Protein AF-A0A8H9BYD8-F1 (afdb_monomer_lite)

Secondary structure (DSSP, 8-state):
---PPP-S--SSPP--HHHHHHHHT-HHHHTT--PPPPEEEEEEEEEE-----TT---EEEEEEEEEE--HHHHHHHHHHHHHHIIIIIHHHHHHTT-TTT--TT-SS-TT--GGGG-

Radius of gyration: 19.86 Å; chains: 1; bounding box: 61×23×40 Å

pLDDT: mean 91.34, std 8.56, range [59.81, 98.31]

Foldseek 3Di:
DADDWDDDDDPDDTDHCVVCVVVLPDVVNVVVDDWDDWDKDKDKDWDFDPDPPVPDTDIDIDIDIDTDTDRSVVSNVVVVLVVCQVPPVCVVCVVVVNNLQDDPSHPPQPPDDNVNRD

Organism: Staphylococcus pseudintermedius (NCBI:txid283734)

Sequence (118 aa):
MKYYPKNYLHFDKPISFDTVEKYVKDPSKIAKHSFLPLIQFIDSFERYESKNAPNSRPVKIKNRTIMYSGHLDSYIYRYYADYLNTNYYNHVCKKLFIDQCVIAYRNNKQGKSNIDFA

Structure (mmCIF, N/CA/C/O backbone):
data_AF-A0A8H9BYD8-F1
#
_entry.id   AF-A0A8H9BYD8-F1
#
loop_
_atom_site.group_PDB
_atom_site.id
_atom_site.type_symbol
_atom_site.label_atom_id
_atom_site.label_alt_id
_atom_site.label_comp_id
_atom_site.label_asym_id
_atom_site.label_entity_id
_atom_site.label_seq_id
_atom_site.pdbx_PDB_ins_code
_atom_site.Cartn_x
_atom_site.Cartn_y
_atom_site.Cartn_z
_atom_site.occupancy
_atom_site.B_iso_or_equiv
_atom_site.auth_seq_id
_atom_site.auth_comp_id
_atom_site.auth_asym_id
_atom_site.auth_atom_id
_atom_site.pdbx_PDB_model_num
ATOM 1 N N . MET A 1 1 ? -4.502 11.027 8.571 1.00 66.06 1 MET A N 1
ATOM 2 C CA . MET A 1 1 ? -3.560 10.774 7.456 1.00 66.06 1 MET A CA 1
ATOM 3 C C . MET A 1 1 ? -4.101 11.442 6.208 1.00 66.06 1 MET A C 1
ATOM 5 O O . MET A 1 1 ? -5.306 11.388 6.005 1.00 66.06 1 MET A O 1
ATOM 9 N N . LYS A 1 2 ? -3.246 12.103 5.422 1.00 82.69 2 LYS A N 1
ATOM 10 C CA . LYS A 1 2 ? -3.645 12.690 4.136 1.00 82.69 2 LYS A CA 1
ATOM 11 C C . LYS A 1 2 ? -3.508 11.637 3.037 1.00 82.69 2 LYS A C 1
ATOM 13 O O . LYS A 1 2 ? -2.474 10.975 2.962 1.00 82.69 2 LYS A O 1
ATOM 18 N N . TYR A 1 3 ? -4.537 11.499 2.208 1.00 92.44 3 TYR A N 1
ATOM 19 C CA . TYR A 1 3 ? -4.567 10.576 1.077 1.00 92.44 3 TYR A CA 1
ATOM 20 C C . TYR A 1 3 ? -4.380 11.370 -0.213 1.00 92.44 3 TYR A C 1
ATOM 22 O O . TYR A 1 3 ? -5.230 12.175 -0.580 1.00 92.44 3 TYR A O 1
ATOM 30 N N . TYR A 1 4 ? -3.257 11.156 -0.894 1.00 91.94 4 TYR A N 1
ATOM 31 C CA . TYR A 1 4 ? -2.947 11.868 -2.133 1.00 91.94 4 TYR A CA 1
ATOM 32 C C . TYR A 1 4 ? -3.427 11.078 -3.354 1.00 91.94 4 TYR A C 1
ATOM 34 O O . TYR A 1 4 ? -3.247 9.854 -3.371 1.00 91.94 4 TYR A O 1
ATOM 42 N N . PRO A 1 5 ? -4.003 11.747 -4.369 1.00 92.81 5 PRO A N 1
ATOM 43 C CA . PRO A 1 5 ? -4.307 11.133 -5.657 1.00 92.81 5 PRO A CA 1
ATOM 44 C C . PRO A 1 5 ? -3.082 10.466 -6.269 1.00 92.81 5 PRO A C 1
ATOM 46 O O . PRO A 1 5 ? -1.954 10.955 -6.157 1.00 92.81 5 PRO A O 1
ATOM 49 N N . LYS A 1 6 ? -3.315 9.315 -6.892 1.00 91.25 6 LYS A N 1
ATOM 50 C CA . LYS A 1 6 ? -2.327 8.641 -7.726 1.00 91.25 6 LYS A CA 1
ATOM 51 C C . LYS A 1 6 ? -2.574 9.036 -9.176 1.00 91.25 6 LYS A C 1
ATOM 53 O O . LYS A 1 6 ? -3.718 9.217 -9.566 1.00 91.25 6 LYS A O 1
ATOM 58 N N . ASN A 1 7 ? -1.492 9.178 -9.936 1.00 90.69 7 ASN A N 1
ATOM 59 C CA . ASN A 1 7 ? -1.530 9.647 -11.323 1.00 90.69 7 ASN A CA 1
ATOM 60 C C . ASN A 1 7 ? -0.914 8.615 -12.286 1.00 90.69 7 ASN A C 1
ATOM 62 O O . ASN A 1 7 ? -0.398 8.988 -13.336 1.00 90.69 7 ASN A O 1
ATOM 66 N N . TYR A 1 8 ? -0.883 7.334 -11.905 1.00 92.88 8 TYR A N 1
ATOM 67 C CA . TYR A 1 8 ? -0.442 6.271 -12.809 1.00 92.88 8 TYR A CA 1
ATOM 68 C C . TYR A 1 8 ? -1.571 5.899 -13.776 1.00 92.88 8 TYR A C 1
ATOM 70 O O . TYR A 1 8 ? -2.745 6.131 -13.501 1.00 92.88 8 TYR A O 1
ATOM 78 N N . LEU A 1 9 ? -1.223 5.313 -14.920 1.00 93.75 9 LEU A N 1
ATOM 79 C CA . LEU A 1 9 ? -2.222 4.846 -15.875 1.00 93.75 9 LEU A CA 1
ATOM 80 C C . LEU A 1 9 ? -2.980 3.644 -15.301 1.00 93.75 9 LEU A C 1
ATOM 82 O O . LEU A 1 9 ? -2.365 2.682 -14.841 1.00 93.75 9 LEU A O 1
ATOM 86 N N . HIS A 1 10 ? -4.308 3.697 -15.360 1.00 96.12 10 HIS A N 1
ATOM 87 C CA . HIS A 1 10 ? -5.180 2.586 -15.004 1.00 96.12 10 HIS A CA 1
ATOM 88 C C . HIS A 1 10 ? -6.482 2.628 -15.817 1.00 96.12 10 HIS A C 1
ATOM 90 O O . HIS A 1 10 ? -6.716 3.571 -16.572 1.00 96.12 10 HIS A O 1
ATOM 96 N N . PHE A 1 11 ? -7.320 1.597 -15.688 1.00 94.38 11 PHE A N 1
ATOM 97 C CA . PHE A 1 11 ? -8.626 1.533 -16.358 1.00 94.38 11 PHE A CA 1
ATOM 98 C C . PHE A 1 11 ? -9.627 2.570 -15.833 1.00 94.38 11 PHE A C 1
ATOM 100 O O . PHE A 1 11 ? -10.535 2.980 -16.555 1.00 94.38 11 PHE A O 1
ATOM 107 N N . ASP A 1 12 ? -9.477 2.984 -14.577 1.00 95.56 12 ASP A N 1
ATOM 108 C CA . ASP A 1 12 ? -10.289 4.010 -13.941 1.00 95.56 12 ASP A CA 1
ATOM 109 C C . ASP A 1 12 ? -9.588 5.374 -13.963 1.00 95.56 12 ASP A C 1
ATOM 111 O O . ASP A 1 12 ? -8.377 5.49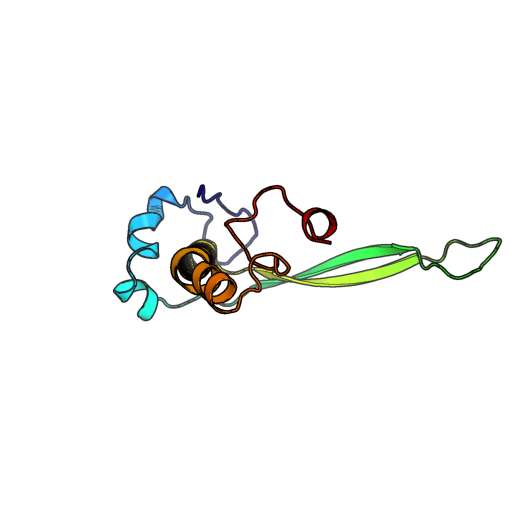0 -14.158 1.00 95.56 12 ASP A O 1
ATOM 115 N N . LYS A 1 13 ? -10.376 6.435 -13.783 1.00 95.06 13 LYS A N 1
ATOM 116 C CA . LYS A 1 13 ? -9.863 7.807 -13.782 1.00 95.06 13 LYS A CA 1
ATOM 117 C C . LYS A 1 13 ? -9.261 8.155 -12.414 1.00 95.06 13 LYS A C 1
ATOM 119 O O . LYS A 1 13 ? -9.828 7.746 -11.398 1.00 95.06 13 LYS A O 1
ATOM 124 N N . PRO A 1 14 ? -8.202 8.984 -12.367 1.00 95.94 14 PRO A N 1
ATOM 125 C CA . PRO A 1 14 ? -7.747 9.587 -11.122 1.00 95.94 14 PRO A CA 1
ATOM 126 C C . PRO A 1 14 ? -8.898 10.288 -10.396 1.00 95.94 14 PRO A C 1
ATOM 128 O O . PRO A 1 14 ? -9.665 11.041 -11.000 1.00 95.94 14 PRO A O 1
ATOM 131 N N . ILE A 1 15 ? -9.014 10.044 -9.093 1.00 95.56 15 ILE A N 1
ATOM 132 C CA . ILE A 1 15 ? -10.062 10.600 -8.236 1.00 95.56 15 ILE A CA 1
ATOM 133 C C . ILE A 1 15 ? -9.452 11.063 -6.915 1.00 95.56 15 ILE A C 1
ATOM 135 O O . ILE A 1 15 ? -8.475 10.485 -6.443 1.00 95.56 15 ILE A O 1
ATOM 139 N N . SER A 1 16 ? -9.996 12.130 -6.328 1.00 95.94 16 SER A N 1
ATOM 140 C CA . SER A 1 16 ? -9.568 12.595 -5.009 1.00 95.94 16 SER A CA 1
ATOM 141 C C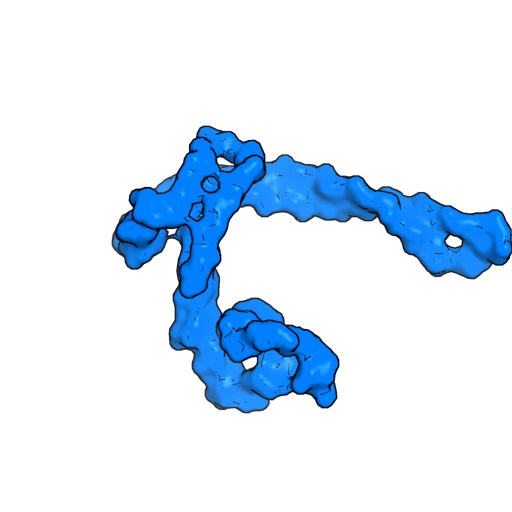 . SER A 1 16 ? -10.197 11.758 -3.902 1.00 95.94 16 SER A C 1
ATOM 143 O O . SER A 1 16 ? -11.344 11.319 -4.010 1.00 95.94 16 SER A O 1
ATOM 145 N N . PHE A 1 17 ? -9.462 11.580 -2.803 1.00 96.94 17 PHE A N 1
ATOM 146 C CA . PHE A 1 17 ? -9.965 10.832 -1.655 1.00 96.94 17 PHE A CA 1
ATOM 147 C C . PHE A 1 17 ? -11.240 11.448 -1.075 1.00 96.94 17 PHE A C 1
ATOM 149 O O . PHE A 1 17 ? -12.173 10.710 -0.783 1.00 96.94 17 PHE A O 1
ATOM 156 N N . ASP A 1 18 ? -11.321 12.777 -0.985 1.00 96.06 18 ASP A N 1
ATOM 157 C CA . ASP A 1 18 ? -12.484 13.483 -0.427 1.00 96.06 18 ASP A CA 1
ATOM 158 C C . ASP A 1 18 ? -13.792 13.115 -1.149 1.00 96.06 18 ASP A C 1
ATOM 160 O O . ASP A 1 18 ? -14.852 13.017 -0.531 1.00 96.06 18 ASP A O 1
ATOM 164 N N . THR A 1 19 ? -13.714 12.823 -2.452 1.00 96.31 19 THR A N 1
ATOM 165 C CA . THR A 1 19 ? -14.869 12.400 -3.260 1.00 96.31 19 THR A CA 1
ATOM 166 C C . THR A 1 19 ? -15.352 10.995 -2.889 1.00 96.31 19 THR A C 1
ATOM 168 O O . THR A 1 19 ? -16.548 10.709 -2.938 1.00 96.31 19 THR A O 1
ATOM 171 N N . VAL A 1 20 ? -14.436 10.100 -2.511 1.00 97.06 20 VAL A N 1
ATOM 172 C CA . VAL A 1 20 ? -14.710 8.669 -2.283 1.00 97.06 20 VAL A CA 1
ATOM 173 C C . VAL A 1 20 ? -14.636 8.258 -0.815 1.00 97.06 20 VAL A C 1
ATOM 175 O O . VAL A 1 20 ? -14.912 7.107 -0.487 1.00 97.06 20 VAL A O 1
ATOM 178 N N . GLU A 1 21 ? -14.308 9.178 0.089 1.00 97.50 21 GLU A N 1
ATOM 179 C CA . GLU A 1 21 ? -14.025 8.897 1.496 1.00 97.50 21 GLU A CA 1
ATOM 180 C C . GLU A 1 21 ? -15.168 8.131 2.172 1.00 97.50 21 GLU A C 1
ATOM 182 O O . GLU A 1 21 ? -14.939 7.108 2.818 1.00 97.50 21 GLU A O 1
ATOM 187 N N . LYS A 1 22 ? -16.412 8.586 1.980 1.00 98.00 22 LYS A N 1
ATOM 188 C CA . LYS A 1 22 ? -17.603 7.930 2.543 1.00 98.00 22 LYS A CA 1
ATOM 189 C C . LYS A 1 22 ? -17.789 6.502 2.028 1.00 98.00 22 LYS A C 1
ATOM 191 O O . LYS A 1 22 ? -18.330 5.671 2.746 1.00 98.00 22 LYS A O 1
ATOM 196 N N . TYR A 1 23 ? -17.382 6.225 0.790 1.00 98.31 23 TYR A N 1
ATOM 197 C CA . TYR A 1 23 ? -17.456 4.890 0.201 1.00 98.31 23 TYR A CA 1
ATOM 198 C C . TYR A 1 23 ? -16.354 3.985 0.758 1.00 98.31 23 TYR A C 1
ATOM 200 O O . TYR A 1 23 ? -16.642 2.892 1.231 1.00 98.31 23 TYR A O 1
ATOM 208 N N . VAL A 1 24 ? -15.108 4.471 0.760 1.00 98.06 24 VAL A N 1
ATOM 209 C CA . VAL A 1 24 ? -13.930 3.727 1.233 1.00 98.06 24 VAL A CA 1
ATOM 210 C C . VAL A 1 24 ? -14.050 3.343 2.709 1.00 98.06 24 VAL A C 1
ATOM 212 O O . VAL A 1 24 ? -13.625 2.260 3.099 1.00 98.06 24 VAL A O 1
ATOM 215 N N . LYS A 1 25 ? -14.643 4.218 3.529 1.00 97.44 25 LYS A N 1
ATOM 216 C CA . LYS A 1 25 ? -14.825 3.996 4.969 1.00 97.44 25 LYS A CA 1
ATOM 217 C C . LYS A 1 25 ? -15.982 3.061 5.330 1.00 97.44 25 LYS A C 1
ATOM 219 O O . LYS A 1 25 ? -16.117 2.750 6.508 1.00 97.44 25 LYS A O 1
ATOM 224 N N . ASP A 1 26 ? -16.818 2.646 4.379 1.00 98.31 26 ASP A N 1
ATOM 225 C CA . ASP A 1 26 ? -17.989 1.797 4.625 1.00 98.31 26 ASP A CA 1
ATOM 226 C C . ASP A 1 26 ? -17.647 0.311 4.390 1.00 98.31 26 ASP A C 1
ATOM 228 O O . ASP A 1 26 ? -17.618 -0.142 3.239 1.00 98.31 26 ASP A O 1
ATOM 232 N N . PRO A 1 27 ? -17.438 -0.498 5.449 1.00 97.88 27 PRO A N 1
ATOM 233 C CA . PRO A 1 27 ? -17.022 -1.891 5.294 1.00 97.88 27 PRO A CA 1
ATOM 234 C C . PRO A 1 27 ? -18.064 -2.758 4.594 1.00 97.88 27 PRO A C 1
ATOM 236 O O . PRO A 1 27 ? -17.702 -3.714 3.913 1.00 97.88 27 PRO A O 1
ATOM 239 N N . SER A 1 28 ? -19.350 -2.416 4.716 1.00 98.31 28 SER A N 1
ATOM 240 C CA . SER A 1 28 ? -20.429 -3.176 4.080 1.00 98.31 28 SER A CA 1
ATOM 241 C C . SER A 1 28 ? -20.406 -3.008 2.564 1.00 98.31 28 SER A C 1
ATOM 243 O O . SER A 1 28 ? -20.726 -3.947 1.832 1.00 98.31 28 SER A O 1
ATOM 245 N N . LYS A 1 29 ? -20.007 -1.823 2.084 1.00 98.25 29 LYS A N 1
ATOM 246 C CA . LYS A 1 29 ? -19.782 -1.571 0.656 1.00 98.25 29 LYS A CA 1
ATOM 247 C C . LYS A 1 29 ? -18.503 -2.228 0.173 1.00 98.25 29 LYS A C 1
ATOM 249 O O . LYS A 1 29 ? -18.537 -2.891 -0.859 1.00 98.25 29 LYS A O 1
ATOM 254 N N . ILE A 1 30 ? -17.410 -2.096 0.924 1.00 98.25 30 ILE A N 1
ATOM 255 C CA . ILE A 1 30 ? -16.116 -2.657 0.521 1.00 98.25 30 ILE A CA 1
ATOM 256 C C . ILE A 1 30 ? -16.140 -4.186 0.476 1.00 98.25 30 ILE A C 1
ATOM 258 O O . ILE A 1 30 ? -15.567 -4.771 -0.437 1.00 98.25 30 ILE A O 1
ATOM 262 N N . ALA A 1 31 ? -16.894 -4.844 1.358 1.00 98.00 31 ALA A N 1
ATOM 263 C CA . ALA A 1 31 ? -17.094 -6.292 1.303 1.00 98.00 31 ALA A CA 1
ATOM 264 C C . ALA A 1 31 ? -17.742 -6.785 -0.008 1.00 98.00 31 ALA A C 1
ATOM 266 O O . ALA A 1 31 ? -17.601 -7.952 -0.359 1.00 98.00 31 ALA A O 1
ATOM 267 N N . LYS A 1 32 ? -18.456 -5.910 -0.728 1.00 98.19 32 LYS A N 1
ATOM 268 C CA . LYS A 1 32 ? -19.127 -6.207 -2.005 1.00 98.19 32 LYS A CA 1
ATOM 269 C C . LYS A 1 32 ? -18.463 -5.507 -3.194 1.00 98.19 32 LYS A C 1
ATOM 271 O O . LYS A 1 32 ? -18.967 -5.594 -4.310 1.00 98.19 32 LYS A O 1
ATOM 276 N N . HIS A 1 33 ? -17.385 -4.764 -2.954 1.00 98.06 33 HIS A N 1
ATOM 277 C CA . HIS A 1 33 ? -16.701 -3.987 -3.973 1.00 98.06 33 HIS A CA 1
ATOM 278 C C . HIS A 1 33 ? -15.972 -4.914 -4.952 1.00 98.06 33 HIS A C 1
ATOM 280 O O . HIS A 1 33 ? -15.234 -5.811 -4.545 1.00 98.06 33 HIS A O 1
ATOM 286 N N . SER A 1 34 ? -16.172 -4.690 -6.249 1.00 97.88 34 SER A N 1
ATOM 287 C CA . SER A 1 34 ? -15.463 -5.415 -7.302 1.00 97.88 34 SER A CA 1
ATOM 288 C C . SER A 1 34 ? -14.139 -4.722 -7.600 1.00 97.88 34 SER A C 1
ATOM 290 O O . SER A 1 34 ? -14.117 -3.709 -8.294 1.00 97.88 34 SER A O 1
ATOM 292 N N . PHE A 1 35 ? -13.052 -5.282 -7.073 1.00 97.62 35 PHE A N 1
ATOM 293 C CA . PHE A 1 35 ? -11.702 -4.787 -7.324 1.00 97.62 35 PHE A CA 1
ATOM 294 C C . PHE A 1 35 ? -11.309 -4.970 -8.790 1.00 97.62 35 PHE A C 1
ATOM 296 O O . PHE A 1 35 ? -11.580 -6.010 -9.401 1.00 97.62 35 PHE A O 1
ATOM 303 N N . LEU A 1 36 ? -10.635 -3.965 -9.338 1.00 97.50 36 LEU A N 1
ATOM 304 C CA . LEU A 1 36 ? -10.038 -4.032 -10.660 1.00 97.50 36 LEU A CA 1
ATOM 305 C C . LEU A 1 36 ? -8.775 -4.907 -10.632 1.00 97.50 36 LEU A C 1
ATOM 307 O O . LEU A 1 36 ? -8.103 -5.017 -9.601 1.00 97.50 36 LEU A O 1
ATOM 311 N N . PRO A 1 37 ? -8.411 -5.529 -11.768 1.00 97.12 37 PRO A N 1
ATOM 312 C CA . PRO A 1 37 ? -7.132 -6.213 -11.875 1.00 97.12 37 PRO A CA 1
ATOM 313 C C . PRO A 1 37 ? -5.983 -5.225 -11.661 1.00 97.12 37 PRO A C 1
ATOM 315 O O . PRO A 1 37 ? -6.067 -4.064 -12.058 1.00 97.12 37 PRO A O 1
ATOM 318 N N . LEU A 1 38 ? -4.887 -5.709 -11.077 1.00 96.94 38 LEU A N 1
ATOM 319 C CA . LEU A 1 38 ? -3.660 -4.927 -1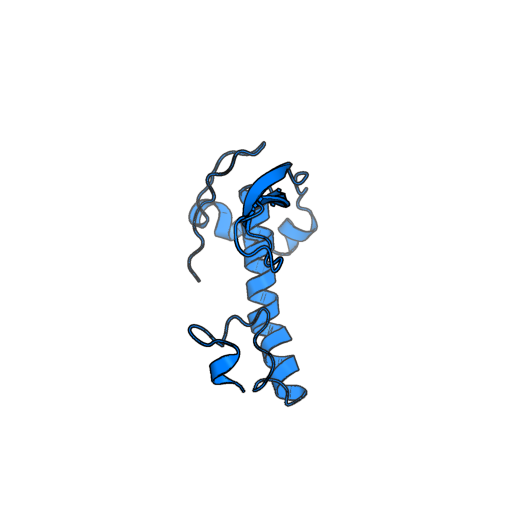0.997 1.00 96.94 38 LEU A CA 1
ATOM 320 C C . LEU A 1 38 ? -3.027 -4.809 -12.388 1.00 96.94 38 LEU A C 1
ATOM 322 O O . LEU A 1 38 ? -2.936 -5.799 -13.117 1.00 96.94 38 LEU A O 1
ATOM 326 N N . ILE A 1 39 ? -2.517 -3.628 -12.730 1.00 95.94 39 ILE A N 1
ATOM 327 C CA . ILE A 1 39 ? -1.710 -3.436 -13.938 1.00 95.94 39 ILE A CA 1
ATOM 328 C C . ILE A 1 39 ? -0.240 -3.627 -13.589 1.00 95.94 39 ILE A C 1
ATOM 330 O O . ILE A 1 39 ? 0.303 -2.946 -12.716 1.00 95.94 39 ILE A O 1
ATOM 334 N N . GLN A 1 40 ? 0.403 -4.554 -14.294 1.00 95.19 40 GLN A N 1
ATOM 335 C CA . GLN A 1 40 ? 1.825 -4.836 -14.160 1.00 95.19 40 GLN A CA 1
ATOM 336 C C . GLN A 1 40 ? 2.659 -3.935 -15.077 1.00 95.19 40 GLN A C 1
ATOM 338 O O . GLN A 1 40 ? 2.368 -3.788 -16.261 1.00 95.19 40 GLN A O 1
ATOM 343 N N . PHE A 1 41 ? 3.760 -3.418 -14.540 1.00 92.12 41 PHE A N 1
ATOM 344 C CA . PHE A 1 41 ? 4.822 -2.751 -15.285 1.00 92.12 41 PHE A CA 1
ATOM 345 C C . PHE A 1 41 ? 6.194 -3.243 -14.805 1.00 92.12 41 PHE A C 1
ATOM 347 O O . PHE A 1 41 ? 6.345 -3.682 -13.664 1.00 92.12 41 PHE A O 1
ATOM 354 N N . ILE A 1 42 ? 7.203 -3.197 -15.675 1.00 94.94 42 ILE A N 1
ATOM 355 C CA . ILE A 1 42 ? 8.581 -3.553 -15.324 1.00 94.94 42 ILE A CA 1
ATOM 356 C C . ILE A 1 42 ? 9.408 -2.276 -15.321 1.00 94.94 42 ILE A C 1
ATOM 358 O O . ILE A 1 42 ? 9.692 -1.716 -16.374 1.00 94.94 42 ILE A O 1
ATOM 362 N N . ASP A 1 43 ? 9.811 -1.850 -14.130 1.00 93.25 43 ASP A N 1
ATOM 363 C CA . ASP A 1 43 ? 10.767 -0.765 -13.958 1.00 93.25 43 ASP A CA 1
ATOM 364 C C . ASP A 1 43 ? 12.190 -1.332 -14.001 1.00 93.25 43 ASP A C 1
ATOM 366 O O . ASP A 1 43 ? 12.527 -2.266 -13.266 1.00 93.25 43 ASP A O 1
ATOM 370 N N . SER A 1 44 ? 13.023 -0.812 -14.895 1.00 93.56 44 SER A N 1
ATOM 371 C CA . SER A 1 44 ? 14.376 -1.312 -15.135 1.00 93.56 44 SER A CA 1
ATOM 372 C C . SER A 1 44 ? 15.391 -0.212 -14.884 1.00 93.56 44 SER A C 1
ATOM 374 O O . SER A 1 44 ? 15.298 0.862 -15.474 1.00 93.56 44 SER A O 1
ATOM 376 N N . PHE A 1 45 ? 16.399 -0.499 -14.066 1.00 92.69 45 PHE A N 1
ATOM 377 C CA . PHE A 1 45 ? 17.499 0.430 -13.833 1.00 92.69 45 PHE A CA 1
ATOM 378 C C . PHE A 1 45 ? 18.846 -0.278 -13.818 1.00 92.69 45 PHE A C 1
ATOM 380 O O . PHE A 1 45 ? 18.967 -1.459 -13.486 1.00 92.69 45 PHE A O 1
ATOM 387 N N . GLU A 1 46 ? 19.881 0.474 -14.152 1.00 91.75 46 GLU A N 1
ATOM 388 C CA . GLU A 1 46 ? 21.258 0.013 -14.128 1.00 91.75 46 GLU A CA 1
ATOM 389 C C . GLU A 1 46 ? 21.803 -0.023 -12.698 1.00 91.75 46 GLU A C 1
ATOM 391 O O . GLU A 1 46 ? 21.667 0.922 -11.918 1.00 91.75 46 GLU A O 1
ATOM 396 N N . ARG A 1 47 ? 22.440 -1.135 -12.332 1.00 86.75 47 ARG A N 1
ATOM 397 C CA . ARG A 1 47 ? 23.122 -1.311 -11.053 1.00 86.75 47 ARG A CA 1
ATOM 398 C C . ARG A 1 47 ? 24.573 -1.682 -11.297 1.00 86.75 47 ARG A C 1
ATOM 400 O O . ARG A 1 47 ? 24.863 -2.659 -11.980 1.00 86.75 47 ARG A O 1
ATOM 407 N N . TYR A 1 48 ? 25.474 -0.953 -10.653 1.00 85.75 48 TYR A N 1
ATOM 408 C CA . TYR A 1 48 ? 26.884 -1.320 -10.626 1.00 85.75 48 TYR A CA 1
ATOM 409 C C . TYR A 1 48 ? 27.092 -2.619 -9.848 1.00 85.75 48 TYR A C 1
ATOM 411 O O . TYR A 1 48 ? 26.608 -2.766 -8.719 1.00 85.75 48 TYR A O 1
ATOM 419 N N . GLU A 1 49 ? 27.824 -3.553 -10.442 1.00 80.31 49 GLU A N 1
ATOM 420 C CA . GLU A 1 49 ? 28.289 -4.742 -9.744 1.00 80.31 49 GLU A CA 1
ATOM 421 C C . GLU A 1 49 ? 29.622 -4.446 -9.055 1.00 80.31 49 GLU A C 1
ATOM 423 O O . GLU A 1 49 ? 30.583 -4.004 -9.682 1.00 80.31 49 GLU A O 1
ATOM 428 N N . SER A 1 50 ? 29.685 -4.727 -7.751 1.00 68.25 50 SER A N 1
ATOM 429 C CA . SER A 1 50 ? 30.950 -4.800 -7.020 1.00 68.25 50 SER A CA 1
ATOM 430 C C . SER A 1 50 ? 31.625 -6.121 -7.377 1.00 68.25 50 SER A C 1
ATOM 432 O O . SER A 1 50 ? 31.500 -7.121 -6.672 1.00 68.25 50 SER A O 1
ATOM 434 N N . LYS A 1 51 ? 32.259 -6.170 -8.544 1.00 65.25 51 LYS A N 1
ATOM 435 C CA . LYS A 1 51 ? 33.278 -7.176 -8.836 1.00 65.25 51 LYS A CA 1
ATOM 436 C C . LYS A 1 51 ? 34.615 -6.459 -8.752 1.00 65.25 51 LYS A C 1
ATOM 438 O O . LYS A 1 51 ? 34.728 -5.348 -9.265 1.00 65.25 51 LYS A O 1
ATOM 443 N N . ASN A 1 52 ? 35.596 -7.080 -8.096 1.00 59.81 52 ASN A N 1
ATOM 444 C CA . ASN A 1 52 ? 36.97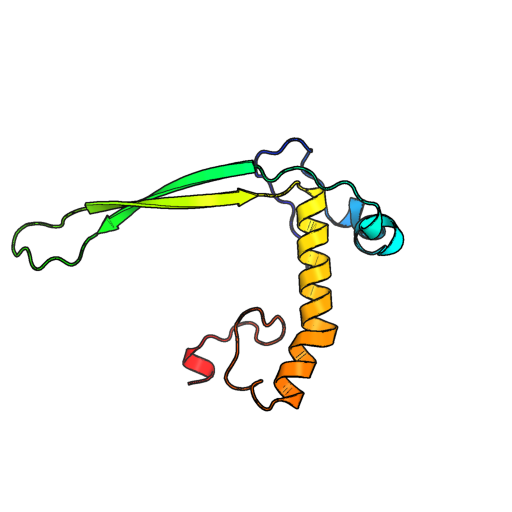8 -6.599 -8.010 1.00 59.81 52 ASN A CA 1
ATOM 445 C C . ASN A 1 52 ? 37.620 -6.624 -9.404 1.00 59.81 52 ASN A C 1
ATOM 447 O O . ASN A 1 52 ? 38.434 -7.487 -9.715 1.00 59.81 52 ASN A O 1
ATOM 451 N N . ALA A 1 53 ? 37.197 -5.717 -10.275 1.00 63.19 53 ALA A N 1
ATOM 452 C CA . ALA A 1 53 ? 37.747 -5.536 -11.596 1.00 63.19 53 ALA A CA 1
ATOM 453 C C . ALA A 1 53 ? 38.512 -4.208 -11.568 1.00 63.19 53 ALA A C 1
ATOM 455 O O . ALA A 1 53 ? 37.892 -3.153 -11.702 1.00 63.19 53 ALA A O 1
ATOM 456 N N . PRO A 1 54 ? 39.839 -4.234 -11.355 1.00 64.19 54 PRO A N 1
ATOM 457 C CA . PRO A 1 54 ? 40.635 -3.032 -11.097 1.00 64.19 54 PRO A CA 1
ATOM 458 C C . PRO A 1 54 ? 40.559 -1.966 -12.205 1.00 64.19 54 PRO A C 1
ATOM 460 O O . PRO A 1 54 ? 40.896 -0.822 -11.940 1.00 64.19 54 PRO A O 1
ATOM 463 N N . ASN A 1 55 ? 40.047 -2.307 -13.399 1.00 69.94 55 ASN A N 1
ATOM 464 C CA . ASN A 1 55 ? 39.909 -1.402 -14.547 1.00 69.94 55 ASN A CA 1
ATOM 465 C C . ASN A 1 55 ? 38.524 -1.440 -15.228 1.00 69.94 55 ASN A C 1
ATOM 467 O O . ASN A 1 55 ? 38.389 -0.996 -16.366 1.00 69.94 55 ASN A O 1
ATOM 471 N N . SER A 1 56 ? 37.485 -1.992 -14.589 1.00 72.56 56 SER A N 1
ATOM 472 C CA . SER A 1 56 ? 36.138 -1.983 -15.180 1.00 72.56 56 SER A CA 1
ATOM 473 C C . SER A 1 56 ? 35.057 -1.822 -14.124 1.00 72.56 56 SER A C 1
ATOM 475 O O . SER A 1 56 ? 35.149 -2.399 -13.043 1.00 72.56 56 SER A O 1
ATOM 477 N N . ARG A 1 57 ? 33.999 -1.083 -14.463 1.00 72.06 57 ARG A N 1
ATOM 478 C CA . ARG A 1 57 ? 32.819 -0.914 -13.614 1.00 72.06 57 ARG A CA 1
ATOM 479 C C . ARG A 1 57 ? 31.622 -1.614 -14.270 1.00 72.06 57 ARG A C 1
ATOM 481 O O . ARG A 1 57 ? 30.846 -0.949 -14.952 1.00 72.06 57 ARG A O 1
ATOM 488 N N . PRO A 1 58 ? 31.490 -2.947 -14.135 1.00 81.25 58 PRO A N 1
ATOM 489 C CA . PRO A 1 58 ? 30.427 -3.686 -14.803 1.00 81.25 58 PRO A CA 1
ATOM 490 C C . PRO A 1 58 ? 29.045 -3.211 -14.337 1.00 81.25 58 PRO A C 1
ATOM 492 O O . PRO A 1 58 ? 28.797 -3.026 -13.141 1.00 81.25 58 PRO A O 1
ATOM 495 N N . VAL A 1 59 ? 28.145 -3.023 -15.301 1.00 87.44 59 VAL A N 1
ATOM 496 C CA . VAL A 1 59 ? 26.755 -2.614 -15.086 1.00 87.44 59 VAL A CA 1
ATOM 497 C C . VAL A 1 59 ? 25.838 -3.799 -15.361 1.00 87.44 59 VAL A C 1
ATOM 499 O O . VAL A 1 59 ? 25.990 -4.500 -16.359 1.00 87.44 59 VAL A O 1
ATOM 502 N N . LYS A 1 60 ? 24.866 -4.018 -14.474 1.00 88.75 60 LYS A N 1
ATOM 503 C CA . LYS A 1 60 ? 23.800 -5.005 -14.632 1.00 88.75 60 LYS A CA 1
ATOM 504 C C . LYS A 1 60 ? 22.441 -4.325 -14.585 1.00 88.75 60 LYS A C 1
ATOM 506 O O . LYS A 1 60 ? 22.153 -3.576 -13.654 1.00 88.75 60 LYS A O 1
ATOM 511 N N . ILE A 1 61 ? 21.574 -4.658 -15.535 1.00 93.12 61 ILE A N 1
ATOM 512 C CA . ILE A 1 61 ? 20.173 -4.232 -15.508 1.00 93.12 61 ILE A CA 1
ATOM 513 C C . ILE A 1 61 ? 19.448 -4.986 -14.388 1.00 93.12 61 ILE A C 1
ATOM 515 O O . ILE A 1 61 ? 19.495 -6.216 -14.294 1.00 93.12 61 ILE A O 1
ATOM 519 N N . LYS A 1 62 ? 18.777 -4.239 -13.513 1.00 92.94 62 LYS A N 1
ATOM 520 C CA . LYS A 1 62 ? 17.941 -4.758 -12.438 1.00 92.94 62 LYS A CA 1
ATOM 521 C C . LYS A 1 62 ? 16.487 -4.413 -12.725 1.00 92.94 62 LYS A C 1
ATOM 523 O O . LYS A 1 62 ? 16.072 -3.270 -12.573 1.00 92.94 62 LYS A O 1
ATOM 528 N N . ASN A 1 63 ? 15.721 -5.440 -13.069 1.00 95.56 63 ASN A N 1
ATOM 529 C CA . ASN A 1 63 ? 14.286 -5.322 -13.291 1.00 95.56 63 ASN A CA 1
ATOM 530 C C . ASN A 1 63 ? 13.526 -5.418 -11.964 1.00 95.56 63 ASN A C 1
ATOM 532 O O . ASN A 1 63 ? 13.847 -6.237 -11.095 1.00 95.56 63 ASN A O 1
ATOM 536 N N . ARG A 1 64 ? 12.504 -4.582 -11.811 1.00 94.56 64 ARG A N 1
ATOM 537 C CA . ARG A 1 64 ? 11.532 -4.589 -10.723 1.00 94.56 64 ARG A CA 1
ATOM 538 C C . ARG A 1 64 ? 10.150 -4.692 -11.337 1.00 94.56 64 ARG A C 1
ATOM 540 O O . ARG A 1 64 ? 9.676 -3.760 -11.974 1.00 94.56 64 ARG A O 1
ATOM 547 N N . THR A 1 65 ? 9.496 -5.822 -11.121 1.00 95.88 65 THR A N 1
ATOM 548 C CA . THR A 1 65 ? 8.070 -5.926 -11.409 1.00 95.88 65 THR A CA 1
ATOM 549 C C . THR A 1 65 ? 7.318 -5.082 -10.391 1.00 95.88 65 THR A C 1
ATOM 551 O O . THR A 1 65 ? 7.446 -5.302 -9.185 1.00 95.88 65 THR A O 1
ATOM 554 N N . ILE A 1 66 ? 6.557 -4.111 -10.877 1.00 93.94 66 ILE A N 1
ATOM 555 C CA . ILE A 1 66 ? 5.672 -3.275 -10.077 1.00 93.94 66 ILE A CA 1
ATOM 556 C C . ILE A 1 66 ? 4.247 -3.537 -10.544 1.00 93.94 66 ILE A C 1
ATOM 558 O O . ILE A 1 66 ? 3.994 -3.756 -11.727 1.00 93.94 66 ILE A O 1
ATOM 562 N N . MET A 1 67 ? 3.317 -3.544 -9.600 1.00 95.19 67 MET A N 1
ATOM 563 C CA . MET A 1 67 ? 1.896 -3.678 -9.876 1.00 95.19 67 MET A CA 1
ATOM 564 C C . MET A 1 67 ? 1.161 -2.542 -9.180 1.00 95.19 67 MET A C 1
ATOM 566 O O . MET A 1 67 ? 1.446 -2.241 -8.018 1.00 95.19 67 MET A O 1
ATOM 570 N N . TYR A 1 68 ? 0.223 -1.922 -9.884 1.00 94.44 68 TYR A N 1
ATOM 571 C CA . TYR A 1 68 ? -0.610 -0.848 -9.357 1.00 94.44 68 TYR A CA 1
ATOM 572 C C . TYR A 1 68 ? -2.076 -1.270 -9.415 1.00 94.44 68 TYR A C 1
ATOM 574 O O . TYR A 1 68 ? -2.492 -1.935 -10.360 1.00 94.44 68 TYR A O 1
ATOM 582 N N . SER A 1 69 ? -2.836 -0.919 -8.380 1.00 97.00 69 SER A N 1
ATOM 583 C CA . SER A 1 69 ? -4.285 -1.124 -8.322 1.00 97.00 69 SER A CA 1
ATOM 584 C C . SER A 1 69 ? -5.028 -0.008 -9.049 1.00 97.00 69 SER A C 1
ATOM 586 O O . SER A 1 69 ? -4.413 0.994 -9.401 1.00 97.00 69 SER A O 1
ATOM 588 N N . GLY A 1 70 ? -6.355 -0.111 -9.163 1.00 97.31 70 GLY A N 1
ATOM 589 C CA . GLY A 1 70 ? -7.184 1.040 -9.527 1.00 97.31 70 GLY A CA 1
ATOM 590 C C . GLY A 1 70 ? -7.006 2.213 -8.566 1.00 97.31 70 GLY A C 1
ATOM 591 O O . GLY A 1 70 ? -6.572 2.044 -7.420 1.00 97.31 70 GLY A O 1
ATOM 592 N N . HIS A 1 71 ? -7.348 3.413 -9.024 1.00 97.50 71 HIS A N 1
ATOM 593 C CA . HIS A 1 71 ? -7.263 4.635 -8.231 1.00 97.50 71 HIS A CA 1
ATOM 594 C C . HIS A 1 71 ? -8.153 4.551 -6.989 1.00 97.50 71 HIS A C 1
ATOM 596 O O . HIS A 1 71 ? -7.677 4.824 -5.883 1.00 97.50 71 HIS A O 1
ATOM 602 N N . LEU A 1 72 ? -9.407 4.111 -7.146 1.00 97.50 72 LEU A N 1
ATOM 603 C CA . LEU A 1 72 ? -10.312 3.871 -6.015 1.00 97.50 72 LEU A CA 1
ATOM 604 C C . LEU A 1 72 ? -9.784 2.753 -5.104 1.00 97.50 72 LEU A C 1
ATOM 606 O O . LEU A 1 72 ? -9.658 2.944 -3.892 1.00 97.50 72 LEU A O 1
ATOM 610 N N . ASP A 1 73 ? -9.407 1.621 -5.692 1.00 97.94 73 ASP A N 1
ATOM 611 C CA . ASP A 1 73 ? -8.899 0.440 -4.989 1.00 97.94 73 ASP A CA 1
ATOM 612 C C . ASP A 1 73 ? -7.667 0.776 -4.146 1.00 97.94 73 ASP A C 1
ATOM 614 O O . ASP A 1 73 ? -7.514 0.296 -3.022 1.00 97.94 73 ASP A O 1
ATOM 618 N N . SER A 1 74 ? -6.812 1.675 -4.639 1.00 96.94 74 SER A N 1
ATOM 619 C CA . SER A 1 74 ? -5.619 2.125 -3.926 1.00 96.94 74 SER A CA 1
ATOM 620 C C . SER A 1 74 ? -5.957 2.802 -2.598 1.00 96.94 74 SER A C 1
ATOM 622 O O . SER A 1 74 ? -5.251 2.605 -1.604 1.00 96.94 74 SER A O 1
ATOM 624 N N . TYR A 1 75 ? -7.062 3.554 -2.547 1.00 97.88 75 TYR A N 1
ATOM 625 C CA . TYR A 1 75 ? -7.555 4.155 -1.314 1.00 97.88 75 TYR A CA 1
ATOM 626 C C . TYR A 1 75 ? -8.148 3.119 -0.372 1.00 97.88 75 TYR A C 1
ATOM 628 O O . TYR A 1 75 ? -7.916 3.219 0.831 1.00 97.88 75 TYR A O 1
ATOM 636 N N . ILE A 1 76 ? -8.848 2.112 -0.899 1.00 98.00 76 ILE A N 1
ATOM 637 C CA . ILE A 1 76 ? -9.370 0.996 -0.106 1.00 98.00 76 ILE A CA 1
ATOM 638 C C . ILE A 1 76 ? -8.211 0.259 0.569 1.00 98.00 76 ILE A C 1
ATOM 640 O O . ILE A 1 76 ? -8.168 0.178 1.799 1.00 98.00 76 ILE A O 1
ATOM 644 N N . TYR A 1 77 ? -7.219 -0.192 -0.203 1.00 96.88 77 TYR A N 1
ATOM 645 C CA . TYR A 1 77 ? -6.044 -0.870 0.345 1.00 96.88 77 TYR A CA 1
ATOM 646 C C . TYR A 1 77 ? -5.332 -0.016 1.389 1.00 96.88 77 TYR A C 1
ATOM 648 O O . TYR A 1 77 ? -5.001 -0.503 2.472 1.00 96.88 77 TYR A O 1
ATOM 656 N N . ARG A 1 78 ? -5.123 1.272 1.097 1.00 95.94 78 ARG A N 1
ATOM 657 C CA . ARG A 1 78 ? -4.430 2.168 2.020 1.00 95.94 78 ARG A CA 1
ATOM 658 C C . ARG A 1 78 ? -5.210 2.378 3.317 1.00 95.94 78 ARG A C 1
ATOM 660 O O . ARG A 1 78 ? -4.617 2.271 4.388 1.00 95.94 78 ARG A O 1
ATOM 667 N N . TYR A 1 79 ? -6.509 2.655 3.226 1.00 97.44 79 TYR A N 1
ATOM 668 C CA . TYR A 1 79 ? -7.360 2.917 4.384 1.00 97.44 79 TYR A CA 1
ATOM 669 C C . TYR A 1 79 ? -7.400 1.718 5.332 1.00 97.44 79 TYR A C 1
ATOM 671 O O . TYR A 1 79 ? -7.150 1.874 6.528 1.00 97.44 79 TYR A O 1
ATOM 679 N N . TYR A 1 80 ? -7.640 0.514 4.806 1.00 96.94 80 TYR A N 1
ATOM 680 C CA . TYR A 1 80 ? -7.701 -0.683 5.644 1.00 96.94 80 TYR A CA 1
ATOM 681 C C . TYR A 1 80 ? -6.329 -1.101 6.175 1.00 96.94 80 TYR A C 1
ATOM 683 O O . TYR A 1 80 ? -6.243 -1.542 7.319 1.00 96.94 80 TYR A O 1
ATOM 691 N N . ALA A 1 81 ? -5.243 -0.890 5.425 1.00 95.88 81 ALA A N 1
ATOM 692 C CA . ALA A 1 81 ? -3.895 -1.080 5.957 1.00 95.88 81 ALA A CA 1
ATOM 693 C C . ALA A 1 81 ? -3.614 -0.137 7.141 1.00 95.88 81 ALA A C 1
ATOM 695 O O . ALA A 1 81 ? -3.085 -0.571 8.166 1.00 95.88 81 ALA A O 1
ATOM 696 N N . ASP A 1 82 ? -3.992 1.139 7.041 1.00 95.06 82 ASP A N 1
ATOM 697 C CA . ASP A 1 82 ? -3.825 2.110 8.127 1.00 95.06 82 ASP A CA 1
ATOM 698 C C . ASP A 1 82 ? -4.738 1.787 9.327 1.00 95.06 82 ASP A C 1
ATOM 700 O O . ASP A 1 82 ? -4.304 1.897 10.480 1.00 95.06 82 ASP A O 1
ATOM 704 N N . TYR A 1 83 ? -5.972 1.334 9.078 1.00 96.00 83 TYR A N 1
ATOM 705 C CA . TYR A 1 83 ? -6.908 0.884 10.111 1.00 96.00 83 TYR A CA 1
ATOM 706 C C . TYR A 1 83 ? -6.364 -0.329 10.874 1.00 96.00 83 TYR A C 1
ATOM 708 O O . TYR A 1 83 ? -6.332 -0.312 12.106 1.00 96.00 83 TYR A O 1
ATOM 716 N N . LEU A 1 84 ? -5.886 -1.354 10.164 1.00 96.00 84 LEU A N 1
ATOM 717 C CA . LEU A 1 84 ? -5.316 -2.559 10.768 1.00 96.00 84 LEU A CA 1
ATOM 718 C C . LEU A 1 84 ? -4.045 -2.247 11.560 1.00 96.00 84 LEU A C 1
ATOM 720 O O . LEU A 1 84 ? -3.869 -2.743 12.675 1.00 96.00 84 LEU A O 1
ATOM 724 N N . ASN A 1 85 ? -3.183 -1.381 11.024 1.00 95.00 85 ASN A N 1
ATOM 725 C CA . ASN A 1 85 ? -1.980 -0.960 11.729 1.00 95.00 85 ASN A CA 1
ATOM 726 C C . ASN A 1 85 ? -2.314 -0.257 13.042 1.00 95.00 85 ASN A C 1
ATOM 728 O O . ASN A 1 85 ? -1.818 -0.648 14.099 1.00 95.00 85 ASN A O 1
ATOM 732 N N . THR A 1 86 ? -3.195 0.741 12.976 1.00 94.56 86 THR A N 1
ATOM 733 C CA . THR A 1 86 ? -3.574 1.559 14.132 1.00 94.56 86 THR A CA 1
ATOM 734 C C . THR A 1 86 ? -4.251 0.731 15.217 1.00 94.56 86 THR A C 1
ATOM 736 O O . THR A 1 86 ? -3.838 0.810 16.370 1.00 94.56 86 THR A O 1
ATOM 739 N N . ASN A 1 87 ? -5.253 -0.072 14.849 1.00 95.31 87 ASN A N 1
ATOM 740 C CA . ASN A 1 87 ? -6.153 -0.711 15.811 1.00 95.31 87 ASN A CA 1
ATOM 741 C C . ASN A 1 87 ? -5.716 -2.116 16.242 1.00 95.31 87 ASN A C 1
ATOM 743 O O . ASN A 1 87 ? -6.181 -2.598 17.271 1.00 95.31 87 ASN A O 1
ATOM 747 N N . TYR A 1 88 ? -4.814 -2.776 15.504 1.00 96.25 88 TYR A N 1
ATOM 748 C CA . TYR A 1 88 ? -4.425 -4.160 15.799 1.00 96.25 88 TYR A CA 1
ATOM 749 C C . TYR A 1 88 ? -2.917 -4.331 15.905 1.00 96.25 88 TYR A C 1
ATOM 751 O O . TYR A 1 88 ? -2.404 -4.590 16.994 1.00 96.25 88 TYR A O 1
ATOM 759 N N . TYR A 1 89 ? -2.181 -4.160 14.806 1.00 95.75 89 TYR A N 1
ATOM 760 C CA . TYR A 1 89 ? -0.746 -4.464 14.773 1.00 95.75 89 TYR A CA 1
ATOM 761 C C . TYR A 1 89 ? 0.043 -3.645 15.804 1.00 95.75 89 TYR A C 1
ATOM 763 O O . TYR A 1 89 ? 0.917 -4.168 16.504 1.00 95.75 89 TYR A O 1
ATOM 771 N N . ASN A 1 90 ? -0.326 -2.373 15.987 1.00 95.19 90 ASN A N 1
ATOM 772 C CA . ASN A 1 90 ? 0.266 -1.518 17.009 1.00 95.19 90 ASN A CA 1
ATOM 773 C C . ASN A 1 90 ? 0.128 -2.074 18.425 1.00 95.19 90 ASN A C 1
ATOM 775 O O . ASN A 1 90 ? 1.106 -2.055 19.178 1.00 95.19 90 ASN A O 1
ATOM 779 N N . HIS A 1 91 ? -1.039 -2.621 18.755 1.00 95.75 91 HIS A N 1
ATOM 780 C CA . HIS A 1 91 ? -1.326 -3.220 20.054 1.00 95.75 91 HIS A CA 1
ATOM 781 C C . HIS A 1 91 ? -0.647 -4.580 20.228 1.00 95.75 91 HIS A C 1
ATOM 783 O O . HIS A 1 91 ? -0.083 -4.846 21.288 1.00 95.75 91 HIS A O 1
ATOM 789 N N . VAL A 1 92 ? -0.635 -5.413 19.183 1.00 96.06 92 VAL A N 1
ATOM 790 C CA . VAL A 1 92 ? 0.007 -6.736 19.210 1.00 96.06 92 VAL A CA 1
ATOM 791 C C . VAL A 1 92 ? 1.495 -6.617 19.531 1.00 96.06 92 VAL A C 1
ATOM 793 O O . VAL A 1 92 ? 1.974 -7.296 20.435 1.00 96.06 92 VAL A O 1
ATOM 796 N N . CYS A 1 93 ? 2.225 -5.709 18.877 1.00 95.31 93 CYS A N 1
ATOM 797 C CA . CYS A 1 93 ? 3.654 -5.545 19.161 1.00 95.31 93 CYS A CA 1
ATOM 798 C C . 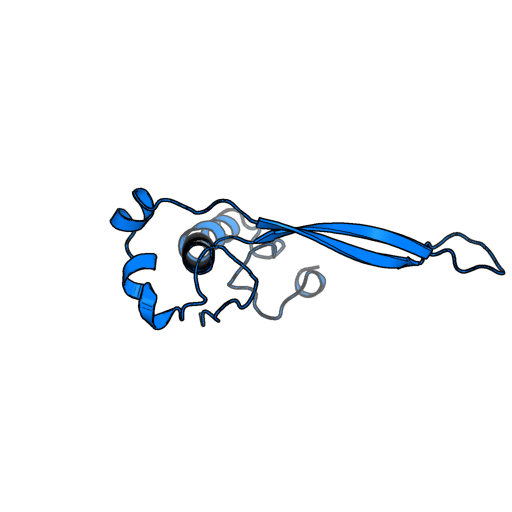CYS A 1 93 ? 3.935 -5.087 20.597 1.00 95.31 93 CYS A C 1
ATOM 800 O O . CYS A 1 93 ? 4.944 -5.489 21.170 1.00 95.31 93 CYS A O 1
ATOM 802 N N . LYS A 1 94 ? 3.048 -4.281 21.197 1.00 94.75 94 LYS A N 1
ATOM 803 C CA . LYS A 1 94 ? 3.161 -3.906 22.614 1.00 94.75 94 LYS A CA 1
ATOM 804 C C . LYS A 1 94 ? 2.926 -5.110 23.523 1.00 94.75 94 LYS A C 1
ATOM 806 O O . LYS A 1 94 ? 3.726 -5.354 24.415 1.00 94.75 94 LYS A O 1
ATOM 811 N N . LYS A 1 95 ? 1.868 -5.884 23.261 1.00 96.88 95 LYS A N 1
ATOM 812 C CA . LYS A 1 95 ? 1.521 -7.090 24.032 1.00 96.88 95 LYS A CA 1
ATOM 813 C C . LYS A 1 95 ? 2.633 -8.144 24.003 1.00 96.88 95 LYS A C 1
ATOM 815 O O . LYS A 1 95 ? 2.837 -8.834 24.991 1.00 96.88 95 LYS A O 1
ATOM 820 N N . LEU A 1 96 ? 3.325 -8.271 22.873 1.00 96.69 96 LEU A N 1
ATOM 821 C CA . LEU A 1 96 ? 4.426 -9.217 22.685 1.00 96.69 96 LEU A CA 1
ATOM 822 C C . LEU A 1 96 ? 5.798 -8.657 23.097 1.00 96.69 96 LEU A C 1
ATOM 824 O O . LEU A 1 96 ? 6.794 -9.340 22.904 1.00 96.69 96 LEU A O 1
ATOM 828 N N . PHE A 1 97 ? 5.870 -7.433 23.634 1.00 94.94 97 PHE A N 1
ATOM 829 C CA . PHE A 1 97 ? 7.123 -6.770 24.026 1.00 94.94 97 PHE A CA 1
ATOM 830 C C . PHE A 1 97 ? 8.141 -6.585 22.880 1.00 94.94 97 PHE A C 1
ATOM 832 O O . PHE A 1 97 ? 9.345 -6.514 23.108 1.00 94.94 97 PHE A O 1
ATOM 839 N N . ILE A 1 98 ? 7.659 -6.444 21.640 1.00 92.81 98 ILE A N 1
ATOM 840 C CA . ILE A 1 98 ? 8.486 -6.247 20.430 1.00 92.81 98 ILE A CA 1
ATOM 841 C C . ILE A 1 98 ? 8.343 -4.847 19.807 1.00 92.81 98 ILE A C 1
ATOM 843 O O . ILE A 1 98 ? 8.944 -4.562 18.772 1.00 92.81 98 ILE A O 1
ATOM 847 N N . ASP A 1 99 ? 7.564 -3.949 20.421 1.00 92.12 99 ASP A N 1
ATOM 848 C CA . ASP A 1 99 ? 7.334 -2.573 19.931 1.00 92.12 99 ASP A CA 1
ATOM 849 C C . ASP A 1 99 ? 8.618 -1.729 19.807 1.00 92.12 99 ASP A C 1
ATOM 851 O O . ASP A 1 99 ? 8.641 -0.736 19.076 1.00 92.12 99 ASP A O 1
ATOM 855 N N . GLN A 1 100 ? 9.671 -2.121 20.522 1.00 89.06 100 GLN A N 1
ATOM 856 C CA . GLN A 1 100 ? 10.964 -1.442 20.546 1.00 89.06 100 GLN A CA 1
ATOM 857 C C . GLN A 1 100 ? 11.963 -1.951 19.501 1.00 89.06 100 GLN A C 1
ATOM 859 O O . GLN A 1 100 ? 12.981 -1.309 19.315 1.00 89.06 100 GLN A O 1
ATOM 864 N N . CYS A 1 101 ? 11.688 -3.060 18.806 1.00 87.44 101 CYS A N 1
ATOM 865 C CA . CYS A 1 101 ? 12.616 -3.619 17.810 1.00 87.44 101 CYS A CA 1
ATOM 866 C C . CYS A 1 101 ? 11.994 -3.716 16.409 1.00 87.44 101 CYS A C 1
ATOM 868 O O . CYS A 1 101 ? 12.703 -3.732 15.407 1.00 87.44 101 CYS A O 1
ATOM 870 N N . VAL A 1 102 ? 10.661 -3.791 16.310 1.00 88.12 102 VAL A N 1
ATOM 871 C CA . VAL A 1 102 ? 9.965 -4.013 15.035 1.00 88.12 102 VAL A CA 1
ATOM 872 C C . VAL A 1 102 ? 9.377 -2.710 14.501 1.00 88.12 102 VAL A C 1
ATOM 874 O O . VAL A 1 102 ? 8.397 -2.191 15.036 1.00 88.12 102 VAL A O 1
ATOM 877 N N . ILE A 1 103 ? 9.932 -2.215 13.390 1.00 88.88 103 ILE A N 1
ATOM 878 C CA . ILE A 1 103 ? 9.460 -0.984 12.729 1.00 88.88 103 ILE A CA 1
ATOM 879 C C . ILE A 1 103 ? 8.702 -1.215 11.419 1.00 88.88 103 ILE A C 1
ATOM 881 O O . ILE A 1 103 ? 8.036 -0.307 10.920 1.00 88.88 103 ILE A O 1
ATOM 885 N N . ALA A 1 104 ? 8.789 -2.418 10.846 1.00 87.69 104 ALA A N 1
ATOM 886 C CA . ALA A 1 104 ? 8.168 -2.718 9.561 1.00 87.69 104 ALA A CA 1
ATOM 887 C C . ALA A 1 104 ? 6.652 -2.488 9.625 1.00 87.69 104 ALA A C 1
ATOM 889 O O . ALA A 1 104 ? 5.992 -2.941 10.562 1.00 87.69 104 ALA A O 1
ATOM 890 N N . TYR A 1 105 ? 6.123 -1.776 8.625 1.00 87.50 105 TYR A N 1
ATOM 891 C CA . TYR A 1 105 ? 4.703 -1.431 8.460 1.00 87.50 105 TYR A CA 1
ATOM 892 C C . TYR A 1 105 ? 4.089 -0.553 9.567 1.00 87.50 105 TYR A C 1
ATOM 894 O O . TYR A 1 105 ? 2.919 -0.189 9.477 1.00 87.50 105 TYR A O 1
ATOM 902 N N . ARG A 1 106 ? 4.865 -0.142 10.581 1.00 90.56 106 ARG A N 1
ATOM 903 C CA . ARG A 1 106 ? 4.384 0.679 11.699 1.00 90.56 106 ARG A CA 1
ATOM 904 C C . ARG A 1 106 ? 4.022 2.085 11.233 1.00 90.56 106 ARG A C 1
ATOM 906 O O . ARG A 1 106 ? 4.861 2.813 10.713 1.00 90.56 106 ARG A O 1
ATOM 913 N N . ASN A 1 107 ? 2.800 2.518 11.526 1.00 90.94 107 ASN A N 1
ATOM 914 C CA . ASN A 1 107 ? 2.367 3.898 11.287 1.00 90.94 107 ASN A CA 1
ATOM 915 C C . ASN A 1 107 ? 2.540 4.820 12.513 1.00 90.94 107 ASN A C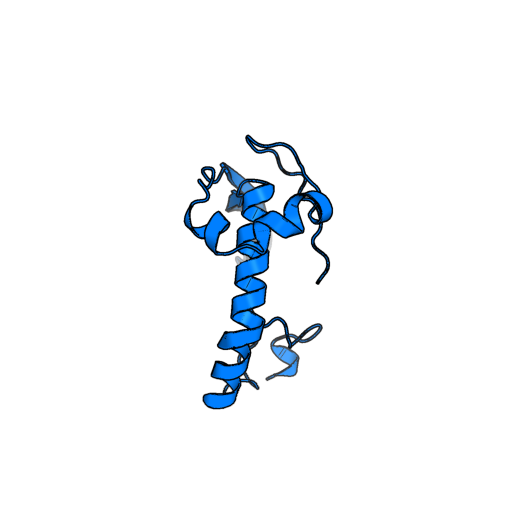 1
ATOM 917 O O . ASN A 1 107 ? 2.225 6.002 12.429 1.00 90.94 107 ASN A O 1
ATOM 921 N N . ASN A 1 108 ? 3.060 4.301 13.635 1.00 91.25 108 ASN A N 1
ATOM 922 C CA . ASN A 1 108 ? 3.290 5.045 14.880 1.00 91.25 108 ASN A CA 1
ATOM 923 C C . ASN A 1 108 ? 4.775 5.334 15.186 1.00 91.25 108 ASN A C 1
ATOM 925 O O . ASN A 1 108 ? 5.083 5.852 16.257 1.00 91.25 108 ASN A O 1
ATOM 929 N N . LYS A 1 109 ? 5.700 4.990 14.279 1.00 90.00 109 LYS A N 1
ATOM 930 C CA . LYS A 1 109 ? 7.153 5.223 14.415 1.00 90.00 109 LYS A CA 1
ATOM 931 C C . LYS A 1 109 ? 7.668 6.212 13.358 1.00 90.00 109 LYS A C 1
ATOM 933 O O . LYS A 1 109 ? 8.709 6.002 12.745 1.00 90.00 109 LYS A O 1
ATOM 938 N N . GLN A 1 110 ? 6.897 7.264 13.087 1.00 85.75 110 GLN A N 1
ATOM 939 C CA . GLN A 1 110 ? 7.217 8.229 12.035 1.00 85.75 110 GLN A CA 1
ATOM 940 C C . GLN A 1 110 ? 8.578 8.898 12.278 1.00 85.75 110 GLN A C 1
ATOM 942 O O . GLN A 1 110 ? 8.875 9.314 13.395 1.00 85.75 110 GLN A O 1
ATOM 947 N N . GLY A 1 111 ? 9.391 8.998 11.223 1.00 84.06 111 GLY A N 1
ATOM 948 C CA . GLY A 1 111 ? 10.711 9.633 11.277 1.00 84.06 111 GLY A CA 1
ATOM 949 C C . GLY A 1 111 ? 11.808 8.789 11.927 1.00 84.06 111 GLY A C 1
ATOM 950 O O . GLY A 1 111 ? 12.923 9.277 12.051 1.00 84.06 111 GLY A O 1
ATOM 951 N N . LYS A 1 112 ? 11.511 7.545 12.319 1.00 86.06 112 LYS A N 1
ATOM 952 C CA . LYS A 1 112 ? 12.490 6.618 12.887 1.00 86.06 112 LYS A CA 1
ATOM 953 C C . LYS A 1 112 ? 12.865 5.526 11.889 1.00 86.06 112 LYS A C 1
ATOM 955 O O . LYS A 1 112 ? 12.071 5.142 11.030 1.00 86.06 112 LYS A O 1
ATOM 960 N N . SER A 1 113 ? 14.076 5.019 12.027 1.00 84.69 113 SER A N 1
ATOM 961 C CA . SER A 1 113 ? 14.700 3.994 11.196 1.00 84.69 113 SER A CA 1
ATOM 962 C C . SER A 1 113 ? 15.204 2.838 12.057 1.00 84.69 113 SER A C 1
ATOM 964 O O . SER A 1 113 ? 15.159 2.919 13.279 1.00 84.69 113 SER A O 1
ATOM 966 N N . ASN A 1 114 ? 15.727 1.773 11.442 1.00 83.25 114 ASN A N 1
ATOM 967 C CA . ASN A 1 114 ? 16.307 0.655 12.199 1.00 83.25 114 ASN A CA 1
ATOM 968 C C . ASN A 1 114 ? 17.452 1.097 13.128 1.00 83.25 114 ASN A C 1
ATOM 970 O O . ASN A 1 114 ? 17.677 0.444 14.135 1.00 83.25 114 ASN A O 1
ATOM 974 N N . ILE A 1 115 ? 18.152 2.191 12.807 1.00 85.12 115 ILE A N 1
ATOM 975 C CA . ILE A 1 115 ? 19.264 2.709 13.619 1.00 85.12 115 ILE A CA 1
ATOM 976 C C . ILE A 1 115 ? 18.754 3.242 14.963 1.00 85.12 115 ILE A C 1
ATOM 978 O O . ILE A 1 115 ? 19.402 3.056 15.982 1.00 85.12 115 ILE A O 1
ATOM 982 N N . ASP A 1 116 ? 17.565 3.847 14.986 1.00 84.31 116 ASP A N 1
ATOM 983 C CA . ASP A 1 116 ? 16.963 4.415 16.200 1.00 84.31 116 ASP A CA 1
ATOM 984 C C . ASP A 1 116 ? 16.450 3.347 17.187 1.00 84.31 116 ASP A C 1
ATOM 986 O O . ASP A 1 116 ? 15.978 3.686 18.274 1.00 84.31 116 ASP A O 1
ATOM 990 N N . PHE A 1 117 ? 16.479 2.073 16.788 1.00 80.12 117 PHE A N 1
ATOM 991 C CA . PHE A 1 117 ? 15.978 0.922 17.544 1.00 80.12 117 PHE A CA 1
ATOM 992 C C . PHE A 1 117 ? 17.014 -0.215 17.657 1.00 80.12 117 PHE A C 1
ATOM 994 O O . PHE A 1 117 ? 16.636 -1.340 17.993 1.00 80.12 117 PHE A O 1
ATOM 1001 N N . ALA A 1 118 ? 18.282 0.067 17.331 1.00 73.94 118 ALA A N 1
ATOM 1002 C CA . ALA A 1 118 ? 19.412 -0.858 17.426 1.00 73.94 118 ALA A CA 1
ATOM 1003 C C . ALA A 1 118 ? 20.144 -0.744 18.770 1.00 73.94 118 ALA A C 1
ATOM 1005 O O . ALA A 1 118 ? 20.145 0.364 19.353 1.00 73.94 118 ALA A O 1
#